Protein AF-A0A126Z8C3-F1 (afdb_monomer_lite)

Radius of gyration: 26.4 Å; chains: 1; bounding box: 53×46×65 Å

Secondary structure (DSSP, 8-state):
---HHHHHHHHHHTT-PPPPTTPPP-SHHHHHHHHHHHHHHHT-SSHHHHHHHHT-PPPTT-----PPPP--PPPHHHHHHHHHHHHHTT--HHHHHHHHHHHHHHHHTT-

Sequence (111 aa):
MTNNYDDLAARAEAGTLRIIPGTTRAGADAAAAGRAALLAATDTDTIEDATRIALGRPRVGETRTTTVVWKVRAPEQLDEQATDLAKHQGMNLSTLVRDAVAEYVRAHANA

pLDDT: mean 86.43, std 12.32, range [46.66, 97.12]

Structure (mmCIF, N/CA/C/O backbone):
data_AF-A0A126Z8C3-F1
#
_entry.id   AF-A0A126Z8C3-F1
#
loop_
_atom_site.group_PDB
_atom_site.id
_atom_site.type_symbol
_atom_site.label_atom_id
_atom_site.label_alt_id
_atom_site.label_comp_id
_atom_site.label_asym_id
_atom_site.label_entity_id
_atom_site.label_seq_id
_atom_site.pdbx_PDB_ins_code
_atom_site.Cartn_x
_atom_site.Cartn_y
_atom_site.Cartn_z
_atom_site.occupancy
_atom_site.B_iso_or_equiv
_atom_site.auth_seq_id
_atom_site.auth_comp_id
_atom_site.auth_asym_id
_atom_site.auth_atom_id
_atom_site.pdbx_PDB_model_num
ATOM 1 N N . MET A 1 1 ? 18.211 27.241 -44.530 1.00 50.38 1 MET A N 1
ATOM 2 C CA . MET A 1 1 ? 18.069 27.322 -43.065 1.00 50.38 1 MET A CA 1
ATOM 3 C C . MET A 1 1 ? 17.656 25.931 -42.627 1.00 50.38 1 MET A C 1
ATOM 5 O O . MET A 1 1 ? 16.498 25.584 -42.790 1.00 50.38 1 MET A O 1
ATOM 9 N N . THR A 1 2 ? 18.626 25.080 -42.295 1.00 54.94 2 THR A N 1
ATOM 10 C CA . THR A 1 2 ? 18.369 23.672 -41.955 1.00 54.94 2 THR A CA 1
ATOM 11 C C . THR A 1 2 ? 17.615 23.651 -40.637 1.00 54.94 2 THR A C 1
ATOM 13 O O . THR A 1 2 ? 18.105 24.189 -39.642 1.00 54.94 2 THR A O 1
ATOM 16 N N . ASN A 1 3 ? 16.386 23.144 -40.653 1.00 68.19 3 ASN A N 1
ATOM 17 C CA . ASN A 1 3 ? 15.551 23.152 -39.466 1.00 68.19 3 ASN A CA 1
ATOM 18 C C . ASN A 1 3 ? 16.134 22.156 -38.458 1.00 68.19 3 ASN A C 1
ATOM 20 O O . ASN A 1 3 ? 16.614 21.093 -38.834 1.00 68.19 3 ASN A O 1
ATOM 24 N N . ASN A 1 4 ? 16.070 22.488 -37.168 1.00 79.38 4 ASN A N 1
ATOM 25 C CA . ASN A 1 4 ? 16.554 21.657 -36.053 1.00 79.38 4 ASN A CA 1
ATOM 26 C C . ASN A 1 4 ? 16.068 20.185 -36.130 1.00 79.38 4 ASN A C 1
ATOM 28 O O . ASN A 1 4 ? 16.736 19.267 -35.665 1.00 79.38 4 ASN A O 1
ATOM 32 N N . TYR A 1 5 ? 14.921 19.950 -36.775 1.00 86.19 5 TYR A N 1
ATOM 33 C CA . TYR A 1 5 ? 14.366 18.617 -37.006 1.00 86.19 5 TYR A CA 1
ATOM 34 C C . TYR A 1 5 ? 15.127 17.774 -38.040 1.00 86.19 5 TYR A C 1
ATOM 36 O O . TYR A 1 5 ? 15.185 16.561 -37.864 1.00 86.19 5 TYR A O 1
ATOM 44 N N . ASP A 1 6 ? 15.744 18.377 -39.061 1.00 90.62 6 ASP A N 1
ATOM 45 C CA . ASP A 1 6 ? 16.506 17.639 -40.079 1.00 90.62 6 ASP A CA 1
ATOM 46 C C . ASP A 1 6 ? 17.818 17.091 -39.488 1.00 90.62 6 ASP A C 1
ATOM 48 O O . ASP A 1 6 ? 18.182 15.941 -39.726 1.00 90.62 6 ASP A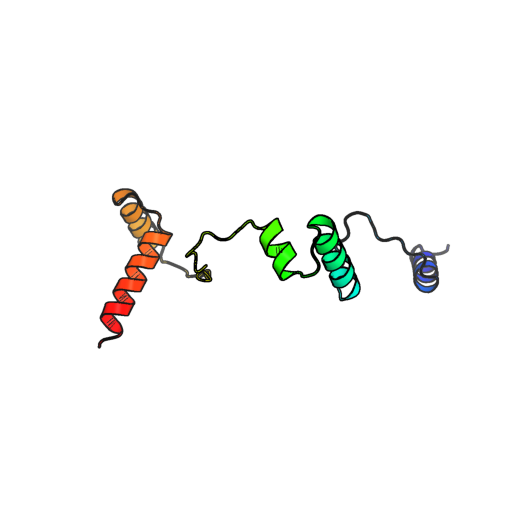 O 1
ATOM 52 N N . ASP A 1 7 ? 18.493 17.883 -38.642 1.00 89.12 7 ASP A N 1
ATOM 53 C CA . ASP A 1 7 ? 19.664 17.432 -37.871 1.00 89.12 7 ASP A CA 1
ATOM 54 C C . ASP A 1 7 ? 19.290 16.307 -36.896 1.00 89.12 7 ASP A C 1
ATOM 56 O O . ASP A 1 7 ? 19.980 15.290 -36.801 1.00 89.12 7 ASP A O 1
ATOM 60 N N . LEU A 1 8 ? 18.162 16.460 -36.195 1.00 87.81 8 LEU A N 1
ATOM 61 C CA . LEU A 1 8 ? 17.676 15.447 -35.265 1.00 87.81 8 LEU A CA 1
ATOM 62 C C . LEU A 1 8 ? 17.353 14.127 -35.980 1.00 87.81 8 LEU A C 1
ATOM 64 O O . LEU A 1 8 ? 17.718 13.066 -35.473 1.00 87.81 8 LEU A O 1
ATOM 68 N N . ALA A 1 9 ? 16.708 14.194 -37.148 1.00 90.12 9 ALA A N 1
ATOM 69 C CA . ALA A 1 9 ? 16.393 13.030 -37.970 1.00 90.12 9 ALA A CA 1
ATOM 70 C C . ALA A 1 9 ? 17.670 12.325 -38.452 1.00 90.12 9 ALA A C 1
ATOM 72 O O . ALA A 1 9 ? 17.827 11.129 -38.212 1.00 90.12 9 ALA A O 1
ATOM 73 N N . ALA A 1 10 ? 18.633 13.069 -39.007 1.00 91.00 10 ALA A N 1
ATOM 74 C CA . ALA A 1 10 ? 19.914 12.511 -39.443 1.00 91.00 10 ALA A CA 1
ATOM 75 C C . ALA A 1 10 ? 20.671 11.822 -38.291 1.00 91.00 10 ALA A C 1
ATOM 77 O O . ALA A 1 10 ? 21.244 10.744 -38.453 1.00 91.00 10 ALA A O 1
ATOM 78 N N . ARG A 1 11 ? 20.636 12.404 -37.086 1.00 90.50 11 ARG A N 1
ATOM 79 C CA . ARG A 1 11 ? 21.263 11.815 -35.892 1.00 90.50 11 ARG A CA 1
ATOM 80 C C . ARG A 1 11 ? 20.537 10.574 -35.385 1.00 90.50 11 ARG A C 1
ATOM 82 O O . ARG A 1 11 ? 21.201 9.675 -34.861 1.00 90.50 11 ARG A O 1
ATOM 89 N N . ALA A 1 12 ? 19.212 10.525 -35.524 1.00 89.00 12 ALA A N 1
ATOM 90 C CA . ALA A 1 12 ? 18.398 9.356 -35.206 1.00 89.00 12 ALA A CA 1
ATOM 91 C C . ALA A 1 12 ? 18.727 8.184 -36.136 1.00 89.00 12 ALA A C 1
ATOM 93 O O . ALA A 1 12 ? 19.019 7.095 -35.648 1.00 89.00 12 ALA A O 1
ATOM 94 N N . GLU A 1 13 ? 18.763 8.427 -37.447 1.00 92.06 13 GLU A N 1
ATOM 95 C CA . GLU A 1 13 ? 19.109 7.420 -38.459 1.00 92.06 13 GLU A CA 1
ATOM 96 C C . GLU A 1 13 ? 20.549 6.919 -38.305 1.00 92.06 13 GLU A C 1
ATOM 98 O O . GLU A 1 13 ? 20.809 5.723 -38.407 1.00 92.06 13 GLU A O 1
ATOM 103 N N . ALA A 1 14 ? 21.481 7.813 -37.966 1.00 92.50 14 ALA A N 1
ATOM 104 C CA . ALA A 1 14 ? 22.863 7.451 -37.663 1.00 92.50 14 ALA A CA 1
ATOM 105 C C . ALA A 1 14 ? 23.038 6.744 -36.300 1.00 92.50 14 ALA A C 1
ATOM 107 O O . ALA A 1 14 ? 24.152 6.351 -35.956 1.00 92.50 14 ALA A O 1
ATOM 108 N N . GLY A 1 15 ? 21.981 6.622 -35.485 1.00 86.88 15 GLY A N 1
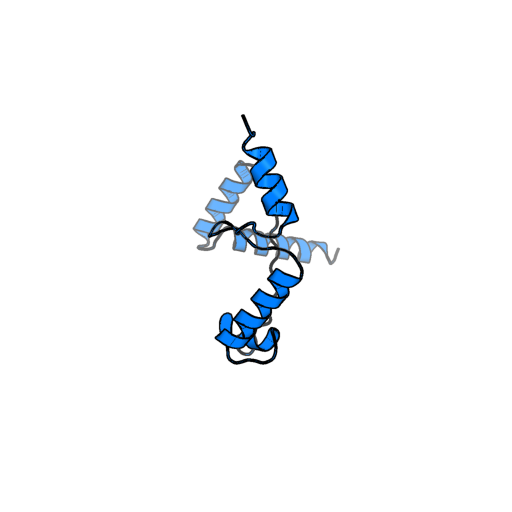ATOM 109 C CA . GLY A 1 15 ? 22.042 5.995 -34.160 1.00 86.88 15 GLY A CA 1
ATOM 110 C C . GLY A 1 15 ? 22.876 6.771 -33.131 1.00 86.88 15 GLY A C 1
ATOM 111 O O . GLY A 1 15 ? 23.325 6.207 -32.137 1.00 86.88 15 GLY A O 1
ATOM 112 N N . THR A 1 16 ? 23.097 8.070 -33.347 1.00 91.25 16 THR A N 1
ATOM 113 C CA . THR A 1 16 ? 23.980 8.915 -32.514 1.00 91.25 16 THR A CA 1
ATOM 114 C C . THR A 1 16 ? 23.237 9.707 -31.435 1.00 91.25 16 THR A C 1
ATOM 116 O O . THR A 1 16 ? 23.823 10.546 -30.740 1.00 91.25 16 THR A O 1
ATOM 119 N N . LEU A 1 17 ? 21.933 9.465 -31.269 1.00 88.81 17 LEU A N 1
ATOM 120 C CA . LEU A 1 17 ? 21.147 10.100 -30.217 1.00 88.81 17 LEU A CA 1
ATOM 121 C C . LEU A 1 17 ? 21.651 9.675 -28.836 1.00 88.81 17 LEU A C 1
ATOM 123 O O . LEU A 1 17 ? 21.766 8.494 -28.515 1.00 88.81 17 LEU A O 1
ATOM 127 N N . ARG A 1 18 ? 21.925 10.669 -27.989 1.00 85.19 18 ARG A N 1
ATOM 128 C CA . ARG A 1 18 ? 22.311 10.449 -26.596 1.00 85.19 18 ARG A CA 1
ATOM 129 C C . ARG A 1 18 ? 21.072 10.540 -25.722 1.00 85.19 18 ARG A C 1
ATOM 131 O O . ARG A 1 18 ? 20.317 11.505 -25.809 1.00 85.19 18 ARG A O 1
ATOM 138 N N . ILE A 1 19 ? 20.892 9.547 -24.859 1.00 83.62 19 ILE A N 1
ATOM 139 C CA . ILE A 1 19 ? 19.826 9.551 -23.857 1.00 83.62 19 ILE A CA 1
ATOM 140 C C . ILE A 1 19 ? 20.092 10.692 -22.873 1.00 83.62 19 ILE A C 1
ATOM 142 O O . ILE A 1 19 ? 21.201 10.818 -22.347 1.00 83.62 19 ILE A O 1
ATOM 146 N N . ILE A 1 20 ? 19.069 11.502 -22.610 1.00 87.94 20 ILE A N 1
ATOM 147 C CA . ILE A 1 20 ? 19.146 12.580 -21.625 1.00 87.94 20 ILE A CA 1
ATOM 148 C C . ILE A 1 20 ? 19.341 11.955 -20.229 1.00 87.94 20 ILE A C 1
ATOM 150 O O . ILE A 1 20 ? 18.613 11.018 -19.878 1.00 87.94 20 ILE A O 1
ATOM 154 N N . PRO A 1 21 ? 20.301 12.430 -19.415 1.00 86.56 21 PRO A N 1
ATOM 155 C CA . PRO A 1 21 ? 20.474 11.948 -18.047 1.00 86.56 21 PRO A CA 1
ATOM 156 C C . PRO A 1 21 ? 19.168 12.006 -17.242 1.00 86.56 21 PRO A C 1
ATOM 158 O O . PRO A 1 21 ? 18.418 12.972 -17.338 1.00 86.56 21 PRO A O 1
ATOM 161 N N . GLY A 1 22 ? 18.882 10.958 -16.468 1.00 86.31 22 GLY A N 1
ATOM 162 C CA . GLY A 1 22 ? 17.636 10.840 -15.698 1.00 86.31 22 GLY A CA 1
ATOM 163 C C . GLY A 1 22 ? 16.429 10.308 -16.483 1.00 86.31 22 GLY A C 1
ATOM 164 O O . GLY A 1 22 ? 15.399 10.032 -15.875 1.00 86.31 22 GLY A O 1
ATOM 165 N N . THR A 1 23 ? 16.544 10.094 -17.799 1.00 87.62 23 THR A N 1
ATOM 166 C CA . THR A 1 23 ? 15.477 9.440 -18.577 1.00 87.62 23 THR A CA 1
ATOM 167 C C . THR A 1 23 ? 15.269 8.005 -18.093 1.00 87.62 23 THR A C 1
ATOM 169 O O . THR A 1 23 ? 16.188 7.182 -18.154 1.00 87.62 23 THR A O 1
ATOM 172 N N . THR A 1 24 ? 14.052 7.687 -17.648 1.00 88.19 24 THR A N 1
ATOM 173 C CA . THR A 1 24 ? 13.657 6.316 -17.313 1.00 88.19 24 THR A CA 1
ATOM 174 C C . THR A 1 24 ? 13.750 5.431 -18.552 1.00 88.19 24 THR A C 1
ATOM 176 O O . THR A 1 24 ? 13.170 5.734 -19.593 1.00 88.19 24 THR A O 1
ATOM 179 N N . ARG A 1 25 ? 14.474 4.316 -18.438 1.00 87.50 25 ARG A N 1
ATOM 180 C CA . ARG A 1 25 ? 14.568 3.308 -19.497 1.00 87.50 25 ARG A CA 1
ATOM 181 C C . ARG A 1 25 ? 13.516 2.229 -19.263 1.00 87.50 25 ARG A C 1
ATOM 183 O O . ARG A 1 25 ? 13.371 1.752 -18.141 1.00 87.50 25 ARG A O 1
ATOM 190 N N . ALA A 1 26 ? 12.817 1.833 -20.318 1.00 89.00 26 ALA A N 1
ATOM 191 C CA . ALA A 1 26 ? 11.812 0.775 -20.294 1.00 89.00 26 ALA A CA 1
ATOM 192 C C . ALA A 1 26 ? 12.071 -0.234 -21.425 1.00 89.00 26 ALA A C 1
ATOM 194 O O . ALA A 1 26 ? 12.817 0.056 -22.358 1.00 89.00 26 ALA A O 1
ATOM 195 N N . GLY A 1 27 ? 11.456 -1.415 -21.334 1.00 93.19 27 GLY A N 1
ATOM 196 C CA . GLY A 1 27 ? 11.603 -2.495 -22.314 1.00 93.19 27 GLY A CA 1
ATOM 197 C C . GLY A 1 27 ? 12.523 -3.630 -21.856 1.00 93.19 27 GLY A C 1
ATOM 198 O O . GLY A 1 27 ? 13.045 -3.625 -20.739 1.00 93.19 27 GLY A O 1
ATOM 199 N N . ALA A 1 28 ? 12.690 -4.629 -22.725 1.00 91.88 28 ALA A N 1
ATOM 200 C CA . ALA A 1 28 ? 13.397 -5.870 -22.407 1.00 91.88 28 ALA A CA 1
ATOM 201 C C . ALA A 1 28 ? 14.870 -5.635 -22.033 1.00 91.88 28 ALA A C 1
ATOM 203 O O . ALA A 1 28 ? 15.336 -6.182 -21.034 1.00 91.88 28 ALA A O 1
ATOM 204 N N . ASP A 1 29 ? 15.563 -4.765 -22.769 1.00 87.62 29 ASP A N 1
ATOM 205 C CA . ASP A 1 29 ? 16.977 -4.452 -22.528 1.00 87.62 29 ASP A CA 1
ATOM 206 C C . ASP A 1 29 ? 17.178 -3.715 -21.203 1.00 87.62 29 ASP A C 1
ATOM 208 O O . ASP A 1 29 ? 18.080 -4.034 -20.428 1.00 87.62 29 ASP A O 1
ATOM 212 N N . ALA A 1 30 ? 16.288 -2.765 -20.895 1.00 90.69 30 ALA A N 1
ATOM 213 C CA . ALA A 1 30 ? 16.294 -2.066 -19.615 1.00 90.69 30 ALA A CA 1
ATOM 214 C C . ALA A 1 30 ? 16.047 -3.039 -18.451 1.00 90.69 30 ALA A C 1
ATOM 216 O O . ALA A 1 30 ? 16.730 -2.966 -17.430 1.00 90.69 30 ALA A O 1
ATOM 217 N N . ALA A 1 31 ? 15.118 -3.987 -18.621 1.00 91.00 31 ALA A N 1
ATOM 218 C CA . ALA A 1 31 ? 14.851 -5.022 -17.628 1.00 91.00 31 ALA A CA 1
ATOM 219 C C . ALA A 1 31 ? 16.046 -5.973 -17.447 1.00 91.00 31 ALA A C 1
ATOM 221 O O . ALA A 1 31 ? 16.375 -6.326 -16.317 1.00 91.00 31 ALA A O 1
ATOM 222 N N . ALA A 1 32 ? 16.718 -6.372 -18.530 1.00 92.62 32 ALA A N 1
ATOM 223 C CA . ALA A 1 32 ? 17.914 -7.210 -18.467 1.00 92.62 32 ALA A CA 1
ATOM 224 C C . ALA A 1 32 ? 19.069 -6.500 -17.743 1.00 92.62 32 ALA A C 1
ATOM 226 O O . ALA A 1 32 ? 19.663 -7.077 -16.833 1.00 92.62 32 ALA A O 1
ATOM 227 N N . ALA A 1 33 ? 19.326 -5.232 -18.078 1.00 91.38 33 ALA A N 1
ATOM 228 C CA . ALA A 1 33 ? 20.342 -4.418 -17.416 1.00 91.38 33 ALA A CA 1
ATOM 229 C C . ALA A 1 33 ? 20.032 -4.200 -15.926 1.00 91.38 33 ALA A C 1
ATOM 231 O O . ALA A 1 33 ? 20.919 -4.319 -15.084 1.00 91.38 33 ALA A O 1
ATOM 232 N N . GLY A 1 34 ? 18.766 -3.932 -15.587 1.00 91.19 34 GLY A N 1
ATOM 233 C CA . GLY A 1 34 ? 18.324 -3.792 -14.200 1.00 91.19 34 GLY A CA 1
ATOM 234 C C . GLY A 1 34 ? 18.501 -5.080 -13.394 1.00 91.19 34 GLY A C 1
ATOM 235 O O . GLY A 1 34 ? 19.025 -5.038 -12.284 1.00 91.19 34 GLY A O 1
ATOM 236 N N . ARG A 1 35 ? 18.135 -6.235 -13.969 1.00 92.12 35 ARG A N 1
ATOM 237 C CA . ARG A 1 35 ? 18.363 -7.548 -13.345 1.00 92.12 35 ARG A CA 1
ATOM 238 C C . ARG A 1 35 ? 19.845 -7.792 -13.077 1.00 92.12 35 ARG A C 1
ATOM 240 O O . ARG A 1 35 ? 20.198 -8.115 -11.951 1.00 92.12 35 ARG A O 1
ATOM 247 N N . ALA A 1 36 ? 20.705 -7.576 -14.072 1.00 92.94 36 ALA A N 1
ATOM 248 C CA . ALA A 1 36 ? 22.148 -7.744 -13.911 1.00 92.94 36 ALA A CA 1
ATOM 249 C C . ALA A 1 36 ? 22.719 -6.846 -12.798 1.00 92.94 36 ALA A C 1
ATOM 251 O O . ALA A 1 36 ? 23.524 -7.303 -11.992 1.00 92.94 36 ALA A O 1
ATOM 252 N N . ALA A 1 37 ? 22.261 -5.592 -12.708 1.00 92.38 37 ALA A N 1
ATOM 253 C CA . ALA A 1 37 ? 22.683 -4.672 -11.655 1.00 92.38 37 ALA A CA 1
ATOM 254 C C . ALA A 1 37 ? 22.270 -5.143 -10.249 1.00 92.38 37 ALA A C 1
ATOM 256 O O . ALA A 1 37 ? 23.061 -5.030 -9.316 1.00 92.38 37 ALA A O 1
ATOM 257 N N . LEU A 1 38 ? 21.060 -5.692 -10.092 1.00 92.25 38 LEU A N 1
ATOM 258 C CA . LEU A 1 38 ? 20.578 -6.227 -8.812 1.00 92.25 38 LEU A CA 1
ATOM 259 C C . LEU A 1 38 ? 21.375 -7.457 -8.361 1.00 92.25 38 LEU A C 1
ATOM 261 O O . LEU A 1 38 ? 21.772 -7.532 -7.199 1.00 92.25 38 LEU A O 1
ATOM 265 N N . LEU A 1 39 ? 21.633 -8.390 -9.280 1.00 94.50 39 LEU A N 1
ATOM 266 C CA . LEU A 1 39 ? 22.432 -9.589 -9.016 1.00 94.50 39 LEU A CA 1
ATOM 267 C C . LEU A 1 39 ? 23.860 -9.217 -8.596 1.00 94.50 39 LEU A C 1
ATOM 269 O O . LEU A 1 39 ? 24.327 -9.652 -7.548 1.00 94.50 39 LEU A O 1
ATOM 273 N N . ALA A 1 40 ? 24.507 -8.312 -9.338 1.00 92.25 40 ALA A N 1
ATOM 274 C CA . ALA A 1 40 ? 25.856 -7.841 -9.026 1.00 92.25 40 ALA A CA 1
ATOM 275 C C . ALA A 1 40 ? 25.938 -7.087 -7.687 1.00 92.25 40 ALA A C 1
ATOM 277 O O . ALA A 1 40 ? 26.902 -7.245 -6.947 1.00 92.25 40 ALA A O 1
ATOM 278 N N . ALA A 1 41 ? 24.933 -6.270 -7.357 1.00 90.56 41 ALA A N 1
ATOM 279 C CA . ALA A 1 41 ? 24.918 -5.505 -6.109 1.00 90.56 41 ALA A CA 1
ATOM 280 C C . ALA A 1 41 ? 24.682 -6.373 -4.863 1.00 90.56 41 ALA A C 1
ATOM 282 O O . ALA A 1 41 ? 25.034 -5.964 -3.758 1.00 90.56 41 ALA A O 1
ATOM 283 N N . THR A 1 42 ? 24.054 -7.537 -5.031 1.00 87.69 42 THR A N 1
ATOM 284 C CA . THR A 1 42 ? 23.720 -8.457 -3.934 1.00 87.69 42 THR A CA 1
ATOM 285 C C . THR A 1 42 ? 24.619 -9.689 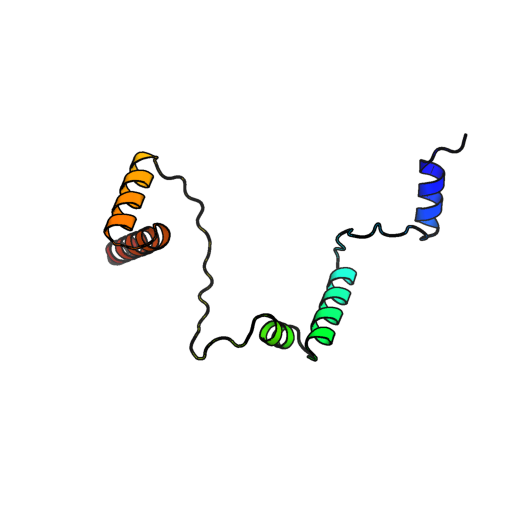-3.881 1.00 87.69 42 THR A C 1
ATOM 287 O O . THR A 1 42 ? 24.497 -10.452 -2.928 1.00 87.69 42 THR A O 1
ATOM 290 N N . ASP A 1 43 ? 25.512 -9.856 -4.862 1.00 91.00 43 ASP A N 1
ATOM 291 C CA . ASP A 1 43 ? 26.367 -11.034 -5.052 1.00 91.00 43 ASP A CA 1
ATOM 292 C C . ASP A 1 43 ? 25.552 -12.340 -5.099 1.00 91.00 43 ASP A C 1
ATOM 294 O O . ASP A 1 43 ? 25.767 -13.277 -4.331 1.00 91.00 43 ASP A O 1
ATOM 298 N N . THR A 1 44 ? 24.528 -12.367 -5.961 1.00 90.06 44 THR A N 1
ATOM 299 C CA . THR A 1 44 ? 23.622 -13.518 -6.119 1.00 90.06 44 THR A CA 1
ATOM 300 C C . THR A 1 44 ? 23.413 -13.901 -7.576 1.00 90.06 44 THR A C 1
ATOM 302 O O . THR A 1 44 ? 23.547 -13.077 -8.477 1.00 90.06 44 THR A O 1
ATOM 305 N N . ASP A 1 45 ? 23.010 -15.154 -7.794 1.00 90.69 45 ASP A N 1
ATOM 306 C CA . ASP A 1 45 ? 22.739 -15.703 -9.128 1.00 90.69 45 ASP A CA 1
ATOM 307 C C . ASP A 1 45 ? 21.251 -15.651 -9.515 1.00 90.69 45 ASP A C 1
ATOM 309 O O . ASP A 1 45 ? 20.903 -15.810 -10.688 1.00 90.69 45 ASP A O 1
ATOM 313 N N . THR A 1 46 ? 20.352 -15.430 -8.547 1.00 91.31 46 THR A N 1
ATOM 314 C CA . THR A 1 46 ? 18.897 -15.416 -8.767 1.00 91.31 46 THR A CA 1
ATOM 315 C C . THR A 1 46 ? 18.250 -14.132 -8.261 1.00 91.31 46 THR A C 1
ATOM 317 O O . THR A 1 46 ? 18.676 -13.528 -7.274 1.00 91.31 46 THR A O 1
ATOM 320 N N . ILE A 1 47 ? 17.176 -13.707 -8.933 1.00 89.56 47 ILE A N 1
ATOM 321 C CA . ILE A 1 47 ? 16.429 -12.506 -8.536 1.00 89.56 47 ILE A CA 1
ATOM 322 C C . ILE A 1 47 ? 15.723 -12.731 -7.199 1.00 89.56 47 ILE A C 1
ATOM 324 O O . ILE A 1 47 ? 15.586 -11.800 -6.408 1.00 89.56 47 ILE A O 1
ATOM 328 N N . GLU A 1 48 ? 15.306 -13.958 -6.915 1.00 86.88 48 GLU A N 1
ATOM 329 C CA . GLU A 1 48 ? 14.715 -14.362 -5.647 1.00 86.88 48 GLU A CA 1
ATOM 330 C C . GLU A 1 48 ? 15.704 -14.181 -4.483 1.00 86.88 48 GLU A C 1
ATOM 332 O O . GLU A 1 48 ? 15.332 -13.637 -3.438 1.00 86.88 48 GLU A O 1
ATOM 337 N N . ASP A 1 49 ? 16.966 -14.584 -4.661 1.00 85.38 49 ASP A N 1
ATOM 338 C CA . ASP A 1 49 ? 18.027 -14.391 -3.666 1.00 85.38 49 ASP A CA 1
ATOM 339 C C . ASP A 1 49 ? 18.382 -12.910 -3.507 1.00 85.38 49 ASP A C 1
ATOM 341 O O . ASP A 1 49 ? 18.404 -12.410 -2.376 1.00 85.38 49 ASP A O 1
ATOM 345 N N . ALA A 1 50 ? 18.546 -12.184 -4.620 1.00 87.75 50 ALA A N 1
ATOM 346 C CA . ALA A 1 50 ? 18.761 -10.738 -4.611 1.00 87.75 50 ALA A CA 1
ATOM 347 C C . ALA A 1 50 ? 17.646 -10.006 -3.849 1.00 87.75 50 ALA A C 1
ATOM 349 O O . ALA A 1 50 ? 17.907 -9.139 -3.015 1.00 87.75 50 ALA A O 1
ATOM 350 N N . THR A 1 51 ? 16.389 -10.395 -4.082 1.00 86.88 51 THR A N 1
ATOM 351 C CA . THR A 1 51 ? 15.209 -9.829 -3.412 1.00 86.88 51 THR A CA 1
ATOM 352 C C . THR A 1 51 ? 15.248 -10.088 -1.909 1.00 86.88 51 THR A C 1
ATOM 354 O O . THR A 1 51 ? 14.938 -9.196 -1.119 1.00 86.88 51 THR A O 1
ATOM 357 N N . ARG A 1 52 ? 15.659 -11.289 -1.487 1.00 82.06 52 ARG A N 1
ATOM 358 C CA . ARG A 1 52 ? 15.768 -11.652 -0.068 1.00 82.06 52 ARG A CA 1
ATOM 359 C C . ARG A 1 52 ? 16.847 -10.851 0.656 1.00 82.06 52 ARG A C 1
ATOM 361 O O . ARG A 1 52 ? 16.657 -10.498 1.817 1.00 82.06 52 ARG A O 1
ATOM 368 N N . ILE A 1 53 ? 17.964 -10.569 -0.010 1.00 81.56 53 ILE A N 1
ATOM 369 C CA . ILE A 1 53 ? 19.040 -9.744 0.549 1.00 81.56 53 ILE A CA 1
ATOM 370 C C . ILE A 1 53 ? 18.600 -8.277 0.603 1.00 81.56 53 ILE A C 1
ATOM 372 O O . ILE A 1 53 ? 18.680 -7.657 1.661 1.00 81.56 53 ILE A O 1
ATOM 376 N N . ALA A 1 54 ? 18.065 -7.745 -0.499 1.00 81.69 54 ALA A N 1
ATOM 377 C CA . ALA A 1 54 ? 17.678 -6.339 -0.614 1.00 81.69 54 ALA A CA 1
ATOM 378 C C . ALA A 1 54 ? 16.510 -5.943 0.307 1.00 81.69 54 ALA A C 1
ATOM 380 O O . ALA A 1 54 ? 16.505 -4.844 0.857 1.00 81.69 54 ALA A O 1
ATOM 381 N N . LEU A 1 55 ? 15.520 -6.825 0.492 1.00 82.19 55 LEU A N 1
ATOM 382 C CA . LEU A 1 55 ? 14.353 -6.579 1.354 1.00 82.19 55 LEU A CA 1
ATOM 383 C C . LEU A 1 55 ? 14.525 -7.110 2.788 1.00 82.19 55 LEU A C 1
ATOM 385 O O . LEU A 1 55 ? 13.636 -6.917 3.621 1.00 82.19 55 LEU A O 1
ATOM 389 N N . GLY A 1 56 ? 15.645 -7.780 3.075 1.00 76.44 56 GLY A N 1
ATOM 390 C CA . GLY A 1 56 ? 15.926 -8.434 4.350 1.00 76.44 56 GLY A CA 1
ATOM 391 C C . GLY A 1 56 ? 15.276 -9.817 4.514 1.00 76.44 56 GLY A C 1
ATOM 392 O O . GLY A 1 56 ? 14.326 -10.191 3.822 1.00 76.44 56 GLY A O 1
ATOM 393 N N . ARG A 1 57 ? 15.793 -10.597 5.478 1.00 63.47 57 ARG A N 1
ATOM 394 C CA . ARG A 1 57 ? 15.295 -11.946 5.796 1.00 63.47 57 ARG A CA 1
ATOM 395 C C . ARG A 1 57 ? 13.866 -11.855 6.362 1.00 63.47 57 ARG A C 1
ATOM 397 O O . ARG A 1 57 ? 13.693 -11.218 7.403 1.00 63.47 57 ARG A O 1
ATOM 404 N N . PRO A 1 58 ? 12.862 -12.505 5.743 1.00 60.47 58 PRO A N 1
ATOM 405 C CA . PRO A 1 58 ? 11.538 -12.645 6.346 1.00 60.47 58 PRO A CA 1
ATOM 406 C C . PRO A 1 58 ? 11.663 -13.283 7.731 1.00 60.47 58 PRO A C 1
ATOM 408 O O . PRO A 1 58 ? 12.499 -14.176 7.924 1.00 60.47 58 PRO A O 1
ATOM 411 N N . ARG A 1 59 ? 10.869 -12.838 8.709 1.00 60.44 59 ARG A N 1
ATOM 412 C CA . ARG A 1 59 ? 10.903 -13.469 10.035 1.00 60.44 59 ARG A CA 1
ATOM 413 C C . ARG A 1 59 ? 10.417 -14.916 9.906 1.00 60.44 59 ARG A C 1
ATOM 415 O O . ARG A 1 59 ? 9.509 -15.204 9.130 1.00 60.44 59 ARG A O 1
ATOM 422 N N . VAL A 1 60 ? 11.027 -15.843 10.646 1.00 46.66 60 VAL A N 1
ATOM 423 C CA . VAL A 1 60 ? 10.582 -17.248 10.665 1.00 46.66 60 VAL A CA 1
ATOM 424 C C . VAL A 1 60 ? 9.122 -17.280 11.132 1.00 46.66 60 VAL A C 1
ATOM 426 O O . VAL A 1 60 ? 8.827 -16.832 12.236 1.00 46.66 60 VAL A O 1
ATOM 429 N N . GLY A 1 61 ? 8.219 -17.759 10.268 1.00 57.12 61 GLY A N 1
ATOM 430 C CA . GLY A 1 61 ? 6.767 -17.772 10.500 1.00 57.12 61 GLY A CA 1
ATOM 431 C C . GLY A 1 61 ? 5.987 -16.596 9.893 1.00 57.12 61 GLY A C 1
ATOM 432 O O . GLY A 1 61 ? 4.765 -16.564 10.004 1.00 57.12 61 GLY A O 1
ATOM 433 N N . GLU A 1 62 ? 6.647 -15.643 9.231 1.00 52.66 62 GLU A N 1
ATOM 434 C CA . GLU A 1 62 ? 5.976 -14.537 8.542 1.00 52.66 62 GLU A CA 1
ATOM 435 C C . GLU A 1 62 ? 5.422 -15.007 7.189 1.00 52.66 62 GLU A C 1
ATOM 437 O O . GLU A 1 62 ? 6.042 -14.840 6.138 1.00 52.66 62 GLU A O 1
ATOM 442 N N . THR A 1 63 ? 4.219 -15.581 7.197 1.00 53.75 63 THR A N 1
ATOM 443 C CA . THR A 1 63 ? 3.384 -15.594 5.994 1.00 53.75 63 THR A CA 1
ATOM 444 C C . THR A 1 63 ? 3.008 -14.144 5.716 1.00 53.75 63 THR A C 1
ATOM 446 O O . THR A 1 63 ? 2.130 -13.590 6.378 1.00 53.75 63 THR A O 1
ATOM 449 N N . ARG A 1 64 ? 3.688 -13.485 4.770 1.00 54.78 64 ARG A N 1
ATOM 450 C CA . ARG A 1 64 ? 3.231 -12.181 4.279 1.00 54.78 64 ARG A CA 1
ATOM 451 C C . ARG A 1 64 ? 1.920 -12.390 3.540 1.00 54.78 64 ARG A C 1
ATOM 453 O O . ARG A 1 64 ? 1.908 -12.699 2.353 1.00 54.78 64 ARG A O 1
ATOM 460 N N . THR A 1 65 ? 0.812 -12.234 4.253 1.00 59.56 65 THR A N 1
ATOM 461 C CA . THR A 1 65 ? -0.500 -12.117 3.632 1.00 59.56 65 THR A CA 1
ATOM 462 C C . THR A 1 65 ? -0.457 -10.898 2.721 1.00 59.56 65 THR A C 1
ATOM 464 O O . THR A 1 65 ? -0.163 -9.788 3.165 1.00 59.56 65 THR A O 1
ATOM 467 N N . THR A 1 66 ? -0.692 -11.104 1.430 1.00 67.69 66 THR A N 1
ATOM 468 C CA . THR A 1 66 ? -0.793 -10.010 0.467 1.00 67.69 66 THR A CA 1
ATOM 469 C C . THR A 1 66 ? -1.971 -9.123 0.855 1.00 67.69 66 THR A C 1
ATOM 471 O O . THR A 1 66 ? -3.126 -9.526 0.722 1.00 67.69 66 THR A O 1
ATOM 474 N N . THR A 1 67 ? -1.685 -7.920 1.348 1.00 70.56 67 THR A N 1
ATOM 475 C CA . THR A 1 67 ? -2.709 -6.917 1.649 1.00 70.56 67 THR A CA 1
ATOM 476 C C . THR A 1 67 ? -3.080 -6.179 0.369 1.00 70.56 67 THR A C 1
ATOM 478 O O . THR A 1 67 ? -2.218 -5.606 -0.295 1.00 70.56 67 THR A O 1
ATOM 481 N N . VAL A 1 68 ? -4.368 -6.166 0.028 1.00 85.75 68 VAL A N 1
ATOM 482 C CA . VAL A 1 68 ? -4.916 -5.351 -1.065 1.00 85.75 68 VAL A CA 1
ATOM 483 C C . VAL A 1 68 ? -5.539 -4.071 -0.507 1.00 85.75 68 VAL A C 1
ATOM 485 O O . VAL A 1 68 ? -6.070 -4.064 0.602 1.00 85.75 68 VAL A O 1
ATOM 488 N N . VAL A 1 69 ? -5.479 -2.977 -1.267 1.00 90.06 69 VAL A N 1
ATOM 489 C CA . VAL A 1 69 ? -6.100 -1.700 -0.884 1.00 90.06 69 VAL A CA 1
ATOM 490 C C . VAL A 1 69 ? -7.516 -1.633 -1.447 1.00 90.06 69 VAL A C 1
ATOM 492 O O . VAL A 1 69 ? -7.712 -1.775 -2.653 1.00 90.06 69 VAL A O 1
ATOM 495 N N . TRP A 1 70 ? -8.499 -1.361 -0.589 1.00 88.31 70 TRP A N 1
ATOM 496 C CA . TRP A 1 70 ? -9.877 -1.085 -1.000 1.00 88.31 70 TRP A CA 1
ATOM 497 C C . TRP A 1 70 ? -10.110 0.423 -1.091 1.00 88.31 70 TRP A C 1
ATOM 499 O O . TRP A 1 70 ? -9.842 1.156 -0.143 1.00 88.31 70 TRP A O 1
ATOM 509 N N . LYS A 1 71 ? -10.620 0.895 -2.234 1.00 91.81 71 LYS A N 1
ATOM 510 C CA . LYS A 1 71 ? -11.044 2.290 -2.417 1.00 91.81 71 LYS A CA 1
ATOM 511 C C . LYS A 1 71 ? -12.567 2.349 -2.371 1.00 91.81 71 LYS A C 1
ATOM 513 O O . LYS A 1 71 ? -13.220 2.025 -3.357 1.00 91.81 71 LYS A O 1
ATOM 518 N N . VAL A 1 72 ? -13.116 2.754 -1.230 1.00 91.25 72 VAL A N 1
ATOM 519 C CA . VAL A 1 72 ? -14.564 2.847 -0.992 1.00 91.25 72 VAL A CA 1
ATOM 520 C C . VAL A 1 72 ? -14.904 4.279 -0.595 1.00 91.25 72 VAL A C 1
ATOM 522 O O . VAL A 1 72 ? -14.161 4.903 0.157 1.00 91.25 72 VAL A O 1
ATOM 525 N N . ARG A 1 73 ? -16.014 4.814 -1.114 1.00 94.81 73 ARG A N 1
ATOM 526 C CA . ARG A 1 73 ? -16.556 6.094 -0.645 1.00 94.81 73 ARG A CA 1
ATOM 527 C C . ARG A 1 73 ? -17.455 5.836 0.557 1.00 94.81 73 ARG A C 1
ATOM 529 O O . ARG A 1 73 ? -18.414 5.079 0.432 1.00 94.81 73 ARG A O 1
ATOM 536 N N . ALA A 1 74 ? -17.152 6.473 1.680 1.00 92.00 74 ALA A N 1
ATOM 537 C CA . ALA A 1 74 ? -18.010 6.484 2.856 1.00 92.00 74 ALA A CA 1
ATOM 538 C C . ALA A 1 74 ? -18.806 7.801 2.911 1.00 92.00 74 ALA A C 1
ATOM 540 O O . ALA A 1 74 ? -18.290 8.834 2.474 1.00 92.00 74 ALA A O 1
ATOM 541 N N . PRO A 1 75 ? -20.049 7.790 3.423 1.00 97.00 75 PRO A N 1
ATOM 542 C CA . PRO A 1 75 ? -20.725 9.014 3.841 1.00 97.00 75 PRO A CA 1
ATOM 543 C C . PRO A 1 75 ? -19.895 9.759 4.895 1.00 97.00 75 PRO A C 1
ATOM 545 O O . PRO A 1 75 ? -19.309 9.120 5.765 1.00 97.00 75 PRO A O 1
ATOM 548 N N . GLU A 1 76 ? -19.893 11.092 4.851 1.00 95.56 76 GLU A N 1
ATOM 549 C CA . GLU A 1 76 ? -19.122 11.948 5.772 1.00 95.56 76 GLU A CA 1
ATOM 550 C C . GLU A 1 76 ? -19.417 11.632 7.244 1.00 95.56 76 GLU A C 1
ATOM 552 O O . GLU A 1 76 ? -18.510 11.343 8.016 1.00 95.56 76 GLU A O 1
ATOM 557 N N . GLN A 1 77 ? -20.699 11.529 7.597 1.00 96.25 77 GLN A N 1
ATOM 558 C CA . GLN A 1 77 ? -21.124 11.186 8.954 1.00 96.25 77 GLN A CA 1
ATOM 559 C C . GLN A 1 77 ? -20.582 9.826 9.434 1.00 96.25 77 GLN A C 1
ATOM 561 O O . GLN A 1 77 ? -20.310 9.650 10.620 1.00 96.25 77 GLN A O 1
ATOM 566 N N . LEU A 1 78 ? -20.430 8.850 8.531 1.00 95.38 78 LEU A N 1
ATOM 567 C CA . LEU A 1 78 ? -19.893 7.535 8.884 1.00 95.38 78 LEU A CA 1
ATOM 568 C 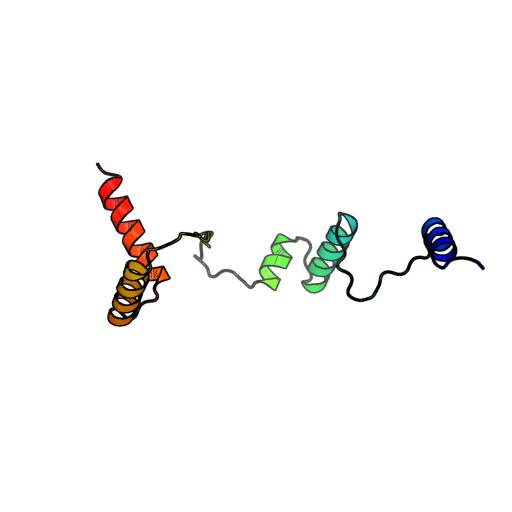C . LEU A 1 78 ? -18.381 7.604 9.128 1.00 95.38 78 LEU A C 1
ATOM 570 O O . LEU A 1 78 ? -17.883 6.930 10.028 1.00 95.38 78 LEU A O 1
ATOM 574 N N . ASP A 1 79 ? -17.665 8.410 8.345 1.00 95.69 79 ASP A N 1
ATOM 575 C CA . ASP A 1 79 ? -16.227 8.625 8.517 1.00 95.69 79 ASP A CA 1
ATOM 576 C C . ASP A 1 79 ? -15.916 9.285 9.866 1.00 95.69 79 ASP A C 1
ATOM 578 O O . ASP A 1 79 ? -15.054 8.804 10.605 1.00 95.69 79 ASP A O 1
ATOM 582 N N . GLU A 1 80 ? -16.680 10.316 10.236 1.00 96.69 80 GLU A N 1
ATOM 583 C CA . GLU A 1 80 ? -16.559 10.992 11.532 1.00 96.69 80 GLU A CA 1
ATOM 584 C C . GLU A 1 80 ? -16.793 10.020 12.695 1.00 96.69 80 GLU A C 1
ATOM 586 O O . GLU A 1 80 ? -15.942 9.868 13.576 1.00 96.69 80 GLU A O 1
ATOM 591 N N . GLN A 1 81 ? -17.911 9.289 12.659 1.00 96.44 81 GLN A N 1
ATOM 592 C CA . GLN A 1 81 ? -18.270 8.326 13.702 1.00 96.44 81 GLN A CA 1
ATOM 593 C C . GLN A 1 81 ? -17.232 7.209 13.843 1.00 96.44 81 GLN A C 1
ATOM 595 O O . GLN A 1 81 ? -16.837 6.865 14.959 1.00 96.44 81 GLN A O 1
ATOM 600 N N . ALA A 1 82 ? -16.772 6.643 12.725 1.00 95.69 82 ALA A N 1
ATOM 601 C CA . ALA A 1 82 ? -15.774 5.581 12.737 1.00 95.69 82 ALA A CA 1
ATOM 602 C C . ALA A 1 82 ? -14.414 6.094 13.232 1.00 95.69 82 ALA A C 1
ATOM 604 O O . ALA A 1 82 ? -13.725 5.406 13.988 1.00 95.69 82 ALA A O 1
ATOM 605 N N . THR A 1 83 ? -14.039 7.315 12.854 1.00 95.56 83 THR A N 1
ATOM 606 C CA . THR A 1 83 ? -12.794 7.947 13.292 1.00 95.56 83 THR A CA 1
ATOM 607 C C . THR A 1 83 ? -12.792 8.196 14.797 1.00 95.56 83 THR A C 1
ATOM 609 O O . THR A 1 83 ? -11.810 7.876 15.472 1.00 95.56 83 THR A O 1
ATOM 612 N N . ASP A 1 84 ? -13.879 8.726 15.349 1.00 97.12 84 ASP A N 1
ATOM 613 C CA . ASP A 1 84 ? -13.966 8.998 16.782 1.00 97.12 84 ASP A CA 1
ATOM 614 C C . ASP A 1 84 ? -14.052 7.715 17.611 1.00 97.12 84 ASP A C 1
ATOM 616 O O . ASP A 1 84 ? -13.395 7.609 18.652 1.00 97.12 84 ASP A O 1
ATOM 620 N N . LEU A 1 85 ? -14.751 6.693 17.107 1.00 96.44 85 LEU A N 1
ATOM 621 C CA . LEU A 1 85 ? -14.757 5.367 17.719 1.00 96.44 85 LEU A CA 1
ATOM 622 C C . LEU A 1 85 ? -13.351 4.750 17.747 1.00 96.44 85 LEU A C 1
ATOM 624 O O . LEU A 1 85 ? -12.918 4.253 18.788 1.00 96.44 85 LEU A O 1
ATOM 628 N N . ALA A 1 86 ? -12.614 4.820 16.636 1.00 96.38 86 ALA A N 1
ATOM 629 C CA . ALA A 1 86 ? -11.252 4.299 16.553 1.00 96.38 86 ALA A CA 1
ATOM 630 C C . ALA A 1 86 ? -10.320 4.995 17.561 1.00 96.38 86 ALA A C 1
ATOM 632 O O . ALA A 1 86 ? -9.589 4.320 18.292 1.00 96.38 86 ALA A O 1
ATOM 633 N N . LYS A 1 87 ? -10.406 6.332 17.674 1.00 95.94 87 LYS A N 1
ATOM 634 C CA . LYS A 1 87 ? -9.657 7.112 18.675 1.00 95.94 87 LYS A CA 1
ATOM 635 C C . LYS A 1 87 ? -9.992 6.678 20.098 1.00 95.94 87 LYS A C 1
ATOM 637 O O . LYS A 1 87 ? -9.078 6.450 20.885 1.00 95.94 87 LYS A O 1
ATOM 642 N N . HIS A 1 88 ? -11.279 6.542 20.423 1.00 96.00 88 HIS A N 1
ATOM 643 C CA . HIS A 1 88 ? -11.722 6.130 21.755 1.00 96.00 88 HIS A CA 1
ATOM 644 C C . HIS A 1 88 ? -11.197 4.734 22.130 1.00 96.00 88 HIS A C 1
ATOM 646 O O . HIS A 1 88 ? -10.867 4.480 23.285 1.00 96.00 88 HIS A O 1
ATOM 652 N N . GLN A 1 89 ? -11.078 3.833 21.153 1.00 94.50 89 GLN A N 1
ATOM 653 C CA . GLN A 1 89 ? -10.547 2.484 21.355 1.00 94.50 89 GLN A CA 1
ATOM 654 C C . GLN A 1 89 ? -9.014 2.390 21.230 1.00 94.50 89 GLN A C 1
ATOM 656 O O . GLN A 1 89 ? -8.456 1.301 21.355 1.00 94.50 89 GLN A O 1
ATOM 661 N N . GLY A 1 90 ? -8.317 3.503 20.978 1.00 95.25 90 GLY A N 1
ATOM 662 C CA . GLY A 1 90 ? -6.859 3.524 20.831 1.00 95.25 90 GLY A CA 1
ATOM 663 C C . GLY A 1 90 ? -6.342 2.760 19.606 1.00 95.25 90 GLY A C 1
ATOM 664 O O . GLY A 1 90 ? -5.193 2.320 19.598 1.00 95.25 90 GLY A O 1
ATOM 665 N N . MET A 1 91 ? -7.167 2.590 18.571 1.00 93.44 91 MET A N 1
ATOM 666 C CA . MET A 1 91 ? -6.801 1.905 17.330 1.00 93.44 91 MET A CA 1
ATOM 667 C C . MET A 1 91 ? -6.904 2.839 16.121 1.00 93.44 91 MET A C 1
ATOM 669 O O . MET A 1 91 ? -7.501 3.910 16.180 1.00 93.44 91 MET A O 1
ATOM 673 N N . ASN A 1 92 ? -6.303 2.445 14.996 1.00 95.19 92 ASN A N 1
ATOM 674 C CA . ASN A 1 92 ? -6.456 3.198 13.752 1.00 95.19 92 ASN A CA 1
ATOM 675 C C . ASN A 1 92 ? -7.754 2.813 13.022 1.00 95.19 92 ASN A C 1
ATOM 677 O O . ASN A 1 92 ? -8.258 1.698 13.169 1.00 95.19 92 ASN A O 1
ATOM 681 N N . LEU A 1 93 ? -8.252 3.734 12.192 1.00 93.44 93 LEU A N 1
ATOM 682 C CA . LEU A 1 93 ? -9.483 3.554 11.419 1.00 93.44 93 LEU A CA 1
ATOM 683 C C . LEU A 1 93 ? -9.442 2.289 10.549 1.00 93.44 93 LEU A C 1
ATOM 685 O O . LEU A 1 93 ? -10.403 1.530 10.503 1.00 93.44 93 LEU A O 1
ATOM 689 N N . SER A 1 94 ? -8.307 2.006 9.908 1.00 92.56 94 SER A N 1
ATOM 690 C CA . SER A 1 94 ? -8.155 0.814 9.067 1.00 92.56 94 SER A CA 1
ATOM 691 C C . SER A 1 94 ? -8.275 -0.499 9.849 1.00 92.56 94 SER A C 1
ATOM 693 O O . SER A 1 94 ? -8.710 -1.496 9.281 1.00 92.56 94 SER A O 1
ATOM 695 N N . THR A 1 95 ? -7.862 -0.537 11.118 1.00 93.81 95 THR A N 1
ATOM 696 C CA . THR A 1 95 ? -8.039 -1.693 12.009 1.00 93.81 95 THR A CA 1
ATOM 697 C C . THR A 1 95 ? -9.502 -1.850 12.365 1.00 93.81 95 THR A C 1
ATOM 699 O O . THR A 1 95 ? -10.041 -2.926 12.129 1.00 93.81 95 THR A O 1
ATOM 702 N N . LEU A 1 96 ? -10.159 -0.767 12.787 1.00 95.81 96 LEU A N 1
ATOM 703 C CA . LEU A 1 96 ? -11.591 -0.774 13.075 1.00 95.81 96 LEU A CA 1
ATOM 704 C C . LEU A 1 96 ? -12.406 -1.292 11.876 1.00 95.81 96 LEU A C 1
ATOM 706 O O . LEU A 1 96 ? -13.234 -2.185 12.025 1.00 95.81 96 LEU A O 1
ATOM 710 N N . VAL A 1 97 ? -12.133 -0.781 10.669 1.00 94.69 97 VAL A N 1
ATOM 711 C CA . VAL A 1 97 ? -12.830 -1.196 9.440 1.00 94.69 97 VAL A CA 1
ATOM 712 C C . VAL A 1 97 ? -12.574 -2.669 9.117 1.00 94.69 97 VAL A C 1
ATOM 714 O O . VAL A 1 97 ? -13.508 -3.385 8.761 1.00 94.69 97 VAL A O 1
ATOM 717 N N . ARG A 1 98 ? -11.330 -3.150 9.247 1.00 93.69 98 ARG A N 1
ATOM 718 C CA . ARG A 1 98 ? -11.007 -4.569 9.017 1.00 93.69 98 ARG A CA 1
ATOM 719 C C . ARG A 1 98 ? -11.749 -5.481 9.990 1.00 93.69 98 ARG A C 1
ATOM 721 O O . ARG A 1 98 ? -12.307 -6.484 9.549 1.00 93.69 98 ARG A O 1
ATOM 728 N N . ASP A 1 99 ? -11.777 -5.123 11.268 1.00 94.56 99 ASP A N 1
ATOM 729 C CA . ASP A 1 99 ? -12.414 -5.927 12.310 1.00 94.56 99 ASP A CA 1
ATOM 730 C C . ASP A 1 99 ? -13.936 -5.961 12.121 1.00 94.56 99 ASP A C 1
ATOM 732 O O . ASP A 1 99 ? -14.525 -7.044 12.114 1.00 94.56 99 ASP A O 1
ATOM 736 N N . ALA A 1 100 ? -14.550 -4.807 11.842 1.00 95.06 100 ALA A N 1
ATOM 737 C CA . ALA A 1 100 ? -15.980 -4.695 11.567 1.00 95.06 100 ALA A CA 1
ATOM 738 C C . ALA A 1 100 ? -16.402 -5.506 10.330 1.00 95.06 100 ALA A C 1
ATOM 740 O O . ALA A 1 100 ? -17.389 -6.241 10.366 1.00 95.06 100 ALA A O 1
ATOM 741 N N . VAL A 1 101 ? -15.640 -5.427 9.232 1.00 94.88 101 VAL A N 1
ATOM 742 C CA . VAL A 1 101 ? -15.928 -6.215 8.023 1.00 94.88 101 VAL A CA 1
ATOM 743 C C . VAL A 1 101 ? -15.741 -7.711 8.286 1.00 94.88 101 VAL A C 1
ATOM 745 O O . VAL A 1 101 ? -16.571 -8.512 7.858 1.00 94.88 101 VAL A O 1
ATOM 748 N N . ALA A 1 102 ? -14.692 -8.112 9.008 1.00 94.81 102 ALA A N 1
ATOM 749 C CA . ALA A 1 102 ? -14.459 -9.515 9.348 1.00 94.81 102 ALA A CA 1
ATOM 750 C C . ALA A 1 102 ? -15.561 -10.086 10.255 1.00 94.81 102 ALA A 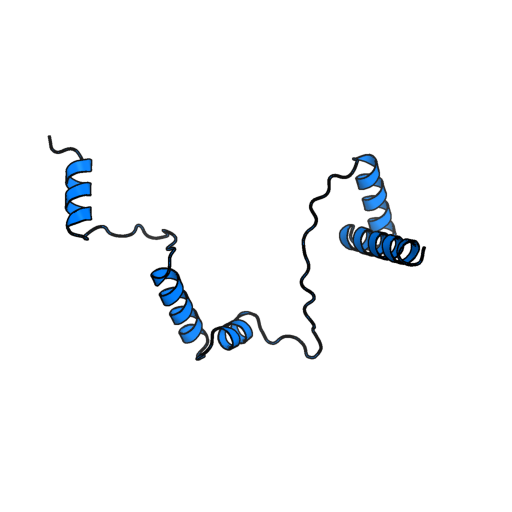C 1
ATOM 752 O O . ALA A 1 102 ? -15.956 -11.244 10.108 1.00 94.81 102 ALA A O 1
ATOM 753 N N . GLU A 1 103 ? -16.068 -9.299 11.203 1.00 95.94 103 GLU A N 1
ATOM 754 C CA . GLU A 1 103 ? -17.236 -9.652 12.010 1.00 95.94 103 GLU A CA 1
ATOM 755 C C . GLU A 1 103 ? -18.493 -9.798 11.149 1.00 95.94 103 GLU A C 1
ATOM 757 O O . GLU A 1 103 ? -19.136 -10.848 11.195 1.00 95.94 103 GLU A O 1
ATOM 762 N N . TYR A 1 104 ? -18.788 -8.809 10.300 1.00 95.94 104 TYR A N 1
ATOM 763 C CA . TYR A 1 104 ? -19.949 -8.832 9.413 1.00 95.94 104 TYR A CA 1
ATOM 764 C C . TYR A 1 104 ? -19.950 -10.067 8.504 1.00 95.94 104 TYR A C 1
ATOM 766 O O . TYR A 1 104 ? -20.953 -10.776 8.424 1.00 95.94 104 TYR A O 1
ATOM 774 N N . VAL A 1 105 ? -18.812 -10.378 7.875 1.00 96.62 105 VAL A N 1
ATOM 775 C CA . VAL A 1 105 ? -18.665 -11.568 7.026 1.00 96.62 105 VAL A CA 1
ATOM 776 C C . VAL A 1 105 ? -18.876 -12.849 7.832 1.00 96.62 105 VAL A C 1
ATOM 778 O O . VAL A 1 105 ? -19.622 -13.712 7.388 1.00 96.62 105 VAL A O 1
ATOM 781 N N . ARG A 1 106 ? -18.285 -12.987 9.028 1.00 95.06 106 ARG A N 1
ATOM 782 C CA . ARG A 1 106 ? -18.479 -14.185 9.871 1.00 95.06 106 ARG A CA 1
ATOM 783 C C . ARG A 1 106 ? -19.937 -14.387 10.283 1.00 95.06 106 ARG A C 1
ATOM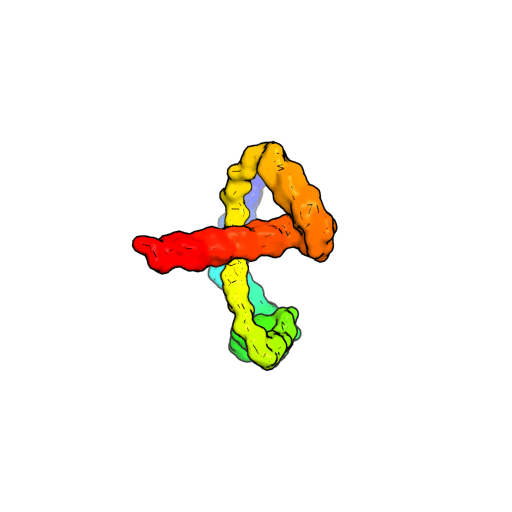 785 O O . ARG A 1 106 ? -20.393 -15.529 10.324 1.00 95.06 106 ARG A O 1
ATOM 792 N N . ALA A 1 107 ? -20.650 -13.300 10.572 1.00 94.62 107 ALA A N 1
ATOM 793 C CA . ALA A 1 107 ? -22.059 -13.345 10.947 1.00 94.62 107 ALA A CA 1
ATOM 794 C C . ALA A 1 107 ? -22.969 -13.769 9.781 1.00 94.62 107 ALA A C 1
ATOM 796 O O . ALA A 1 107 ? -23.956 -14.460 10.009 1.00 94.62 107 ALA A O 1
ATOM 797 N N . HIS A 1 108 ? -22.626 -13.401 8.542 1.00 94.06 108 HIS A N 1
ATOM 798 C CA . HIS A 1 108 ? -23.469 -13.637 7.360 1.00 94.06 108 HIS A CA 1
ATOM 799 C C . HIS A 1 108 ? -23.002 -14.798 6.471 1.00 94.06 108 HIS A C 1
ATOM 801 O O . HIS A 1 108 ? -23.732 -15.205 5.579 1.00 94.06 108 HIS A O 1
ATOM 807 N N . ALA A 1 109 ? -21.806 -15.348 6.692 1.00 84.75 109 ALA A N 1
ATOM 808 C CA . ALA A 1 109 ? -21.306 -16.508 5.951 1.00 84.75 109 ALA A CA 1
ATOM 809 C C . ALA A 1 109 ? -21.885 -17.849 6.445 1.00 84.75 109 ALA A C 1
ATOM 811 O O . ALA A 1 109 ? -21.721 -18.860 5.770 1.00 84.75 109 ALA A O 1
ATOM 812 N N . ASN A 1 110 ? -22.532 -17.861 7.616 1.00 63.84 110 ASN A N 1
ATOM 813 C CA . ASN A 1 110 ? -23.163 -19.045 8.215 1.00 63.84 110 ASN A CA 1
ATOM 814 C C . ASN A 1 110 ? -24.707 -18.983 8.187 1.00 63.84 110 ASN A C 1
ATOM 816 O O . ASN A 1 110 ? -25.352 -19.747 8.906 1.00 63.84 110 ASN A O 1
ATOM 820 N N . ALA A 1 111 ? -25.277 -18.052 7.415 1.00 55.19 111 ALA A N 1
ATOM 821 C CA . ALA A 1 111 ? -26.713 -17.898 7.175 1.00 55.19 111 ALA A CA 1
ATOM 822 C C . ALA A 1 111 ? -27.065 -18.408 5.772 1.00 55.19 111 ALA A C 1
ATOM 824 O O . ALA A 1 111 ? -28.161 -18.991 5.627 1.00 55.19 111 ALA A O 1
#

Foldseek 3Di:
DDDPVVVVVVCVVVVNDDDDPPDDDDDDVSVVVVQVVLCVVQVHDDPVSSCCSVVDPDDVVDPPDDDDDDDDDDDPVVVVVLCVVCVVVVHHSVVSVVVVVVVVCVVPVVD